Protein AF-I1BJT5-F1 (afdb_monomer_lite)

Foldseek 3Di:
DDPPPPPPPPDAFEAEDECLQCLPPVHVPSVLVVLVVVVVVVGQKYKYFQHQCVVPDPVSVVVSCVSNVFPDKDDDRGMIMTGRDPQKDWDWDDDPPPFQWTKTWIAGPVNPDDIDIDIHHHDDPPDPVVRVVVVVCVVDPD

Structure (mmCIF, N/CA/C/O backbone):
data_AF-I1BJT5-F1
#
_entry.id   AF-I1BJT5-F1
#
loop_
_atom_site.group_PDB
_atom_site.id
_atom_site.type_symbol
_atom_site.label_atom_id
_atom_site.label_alt_id
_atom_site.label_comp_id
_atom_site.label_asym_id
_atom_site.label_entity_id
_atom_site.label_seq_id
_atom_site.pdbx_PDB_ins_code
_atom_site.Cartn_x
_atom_site.Cartn_y
_atom_site.Cartn_z
_atom_site.occupancy
_atom_site.B_iso_or_equiv
_atom_site.auth_seq_id
_atom_site.auth_comp_id
_atom_site.auth_asym_id
_atom_site.auth_atom_id
_atom_site.pdbx_PDB_model_num
ATOM 1 N N . MET A 1 1 ? -29.293 12.136 31.926 1.00 36.53 1 MET A N 1
ATOM 2 C CA . MET A 1 1 ? -28.624 12.539 30.671 1.00 36.53 1 MET A CA 1
ATOM 3 C C . MET A 1 1 ? -28.052 11.278 30.040 1.00 36.53 1 MET A C 1
ATOM 5 O O . MET A 1 1 ? -27.037 10.780 30.503 1.00 36.53 1 MET A O 1
ATOM 9 N N . ILE A 1 2 ? -28.781 10.671 29.102 1.00 33.50 2 ILE A N 1
ATOM 10 C CA . ILE A 1 2 ? -28.374 9.415 28.457 1.00 33.50 2 ILE A CA 1
ATOM 11 C C . ILE A 1 2 ? -27.358 9.786 27.374 1.00 33.50 2 ILE A C 1
ATOM 13 O O . ILE A 1 2 ? -27.712 10.429 26.388 1.00 33.50 2 ILE A O 1
ATOM 17 N N . MET A 1 3 ? -26.084 9.451 27.588 1.00 31.75 3 MET A N 1
ATOM 18 C CA . MET A 1 3 ? -25.059 9.549 26.550 1.00 31.75 3 MET A CA 1
ATOM 19 C C . MET A 1 3 ? -25.408 8.551 25.444 1.00 31.75 3 MET A C 1
ATOM 21 O O . MET A 1 3 ? -25.216 7.347 25.592 1.00 31.75 3 MET A O 1
ATOM 25 N N . ASN A 1 4 ? -25.926 9.062 24.327 1.00 34.72 4 ASN A N 1
ATOM 26 C CA . ASN A 1 4 ? -26.000 8.322 23.075 1.00 34.72 4 ASN A CA 1
ATOM 27 C C . ASN A 1 4 ? -24.566 8.036 22.612 1.00 34.72 4 ASN A C 1
ATOM 29 O O . ASN A 1 4 ? -23.949 8.835 21.905 1.00 34.72 4 ASN A O 1
ATOM 33 N N . HIS A 1 5 ? -24.024 6.882 23.000 1.00 40.09 5 HIS A N 1
ATOM 34 C CA . HIS A 1 5 ? -22.906 6.281 22.290 1.00 40.09 5 HIS A CA 1
ATOM 35 C C . HIS A 1 5 ? -23.419 5.862 20.913 1.00 40.09 5 HIS A C 1
ATOM 37 O O . HIS A 1 5 ? -23.821 4.722 20.687 1.00 40.09 5 HIS A O 1
ATOM 43 N N . HIS A 1 6 ? -23.417 6.801 19.964 1.00 39.72 6 HIS A N 1
ATOM 44 C CA . HIS A 1 6 ? -23.407 6.431 18.562 1.00 39.72 6 HIS A CA 1
ATOM 45 C C . HIS A 1 6 ? -22.173 5.563 18.356 1.00 39.72 6 HIS A C 1
ATOM 47 O O . HIS A 1 6 ? -21.044 6.054 18.319 1.00 39.72 6 HIS A O 1
ATOM 53 N N . ASN A 1 7 ? -22.405 4.258 18.260 1.00 45.66 7 ASN A N 1
ATOM 54 C CA . ASN A 1 7 ? -21.439 3.281 17.813 1.00 45.66 7 ASN A CA 1
ATOM 55 C C . ASN A 1 7 ? -21.145 3.597 16.338 1.00 45.66 7 ASN A C 1
ATOM 57 O O . ASN A 1 7 ? -21.703 2.993 15.422 1.00 45.66 7 ASN A O 1
ATOM 61 N N . LYS A 1 8 ? -20.343 4.643 16.097 1.00 46.91 8 LYS A N 1
ATOM 62 C CA . LYS A 1 8 ? -19.764 4.927 14.791 1.00 46.91 8 LYS A CA 1
ATOM 63 C C . LYS A 1 8 ? -18.839 3.753 14.522 1.00 46.91 8 LYS A C 1
ATOM 65 O O . LYS A 1 8 ? -17.685 3.776 14.942 1.00 46.91 8 LYS A O 1
ATOM 70 N N . ARG A 1 9 ? -19.351 2.713 13.854 1.00 53.50 9 ARG A N 1
ATOM 71 C CA . ARG A 1 9 ? -18.505 1.728 13.178 1.00 53.50 9 ARG A CA 1
ATOM 72 C C . ARG A 1 9 ? -17.428 2.535 12.461 1.00 53.50 9 ARG A C 1
ATOM 74 O O . ARG A 1 9 ? -17.770 3.356 11.609 1.00 53.50 9 ARG A O 1
ATOM 81 N N . LYS A 1 10 ? -16.163 2.379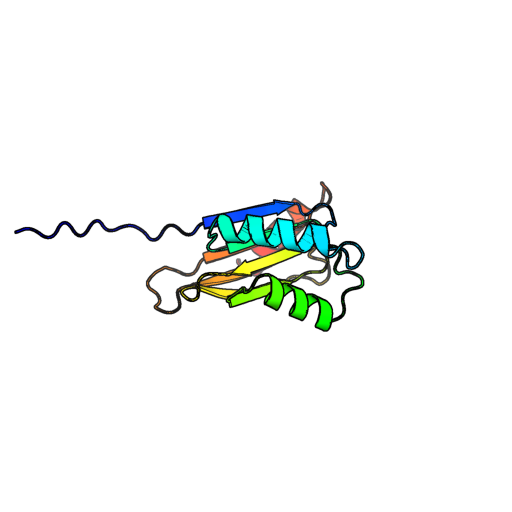 12.861 1.00 59.72 10 LYS A N 1
ATOM 82 C CA . LYS A 1 10 ? -15.036 2.986 12.153 1.00 59.72 10 LYS A CA 1
ATOM 83 C C . LYS A 1 10 ? -15.012 2.358 10.764 1.00 59.72 10 LYS A C 1
ATOM 85 O O . LYS A 1 10 ? -14.460 1.282 10.571 1.00 59.72 10 LYS A O 1
ATOM 90 N N . ALA A 1 11 ? -15.709 2.979 9.822 1.00 75.62 11 ALA A N 1
ATOM 91 C CA . ALA A 1 11 ? -15.647 2.594 8.429 1.00 75.62 11 ALA A CA 1
ATOM 92 C C . ALA A 1 11 ? -14.258 2.989 7.927 1.00 75.62 11 ALA A C 1
ATOM 94 O O . ALA A 1 11 ? -13.890 4.162 7.995 1.00 75.62 11 ALA A O 1
ATOM 95 N N . PHE A 1 12 ? -13.475 2.014 7.472 1.00 84.12 12 PHE A N 1
ATOM 96 C CA . PHE A 1 12 ? -12.248 2.314 6.749 1.00 84.12 12 PHE A CA 1
ATOM 97 C C . PHE A 1 12 ? -12.597 2.766 5.330 1.00 84.12 12 PHE A C 1
ATOM 99 O O . PHE A 1 12 ? -13.597 2.338 4.750 1.00 84.12 12 PHE A O 1
ATOM 106 N N . SER A 1 13 ? -11.759 3.619 4.756 1.00 89.75 13 SER A N 1
ATOM 107 C CA . SER A 1 13 ? -11.882 4.052 3.367 1.00 89.75 13 SER A CA 1
ATOM 108 C C . SER A 1 13 ? -10.747 3.462 2.536 1.00 89.75 13 SER A C 1
ATOM 110 O O . SER A 1 13 ? -9.572 3.574 2.884 1.00 89.75 13 SER A O 1
ATOM 112 N N . LEU A 1 14 ? -11.105 2.814 1.428 1.00 89.94 14 LEU A N 1
ATOM 113 C CA . LEU A 1 14 ? -10.159 2.293 0.449 1.00 89.94 14 LEU A CA 1
ATOM 114 C C . LEU A 1 14 ? -10.247 3.139 -0.819 1.00 89.94 14 LEU A C 1
ATOM 116 O O . LEU A 1 14 ? -11.266 3.131 -1.507 1.00 89.94 14 LEU A O 1
ATOM 120 N N . LEU A 1 15 ? -9.173 3.857 -1.134 1.00 89.06 15 LEU A N 1
ATOM 121 C CA . LEU A 1 15 ? -9.052 4.597 -2.383 1.00 89.06 15 LEU A CA 1
ATOM 122 C C . LEU A 1 15 ? -8.288 3.750 -3.403 1.00 89.06 15 LEU A C 1
ATOM 124 O O . LEU A 1 15 ? -7.094 3.507 -3.253 1.00 89.06 15 LEU A O 1
ATOM 128 N N . SER A 1 16 ? -8.988 3.313 -4.443 1.00 87.06 16 SER A N 1
ATOM 129 C CA . SER A 1 16 ? -8.429 2.536 -5.549 1.00 87.06 16 SER A CA 1
ATOM 130 C C . SER A 1 16 ? -8.170 3.445 -6.746 1.00 87.06 16 SER A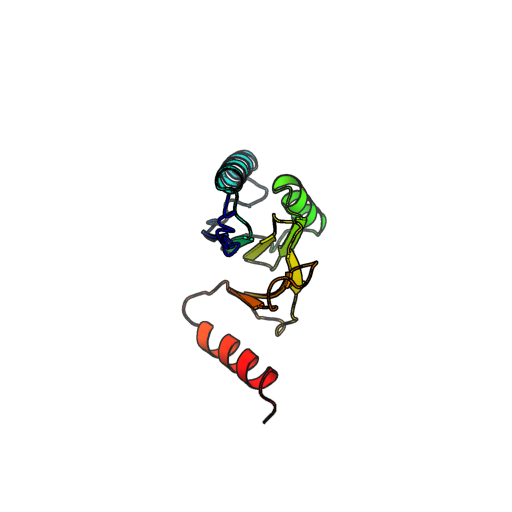 C 1
ATOM 132 O O . SER A 1 16 ? -9.087 4.128 -7.206 1.00 87.06 16 SER A O 1
ATOM 134 N N . LEU A 1 17 ? -6.942 3.446 -7.264 1.00 84.88 17 LEU A N 1
ATOM 135 C CA . LEU A 1 17 ? -6.536 4.311 -8.367 1.00 84.88 17 LEU A CA 1
ATOM 136 C C . LEU A 1 17 ? -5.653 3.559 -9.355 1.00 84.88 17 LEU A C 1
ATOM 138 O O . LEU A 1 17 ? -4.672 2.916 -8.981 1.00 84.88 17 LEU A O 1
ATOM 142 N N . ASN A 1 18 ? -5.958 3.731 -10.634 1.00 79.56 18 ASN A N 1
ATOM 143 C CA . ASN A 1 18 ? -5.018 3.431 -11.697 1.00 79.56 18 ASN A CA 1
ATOM 144 C C . ASN A 1 18 ? -4.120 4.657 -11.916 1.00 79.56 18 ASN A C 1
ATOM 146 O O . ASN A 1 18 ? -4.602 5.769 -12.138 1.00 79.56 18 ASN A O 1
ATOM 150 N N . SER A 1 19 ? -2.812 4.455 -11.805 1.00 69.75 19 SER A N 1
ATOM 151 C CA . SER A 1 19 ? -1.826 5.530 -11.843 1.00 69.75 19 SER A CA 1
ATOM 152 C C . SER A 1 19 ? -1.335 5.843 -13.253 1.00 69.75 19 SER A C 1
ATOM 154 O O . SER A 1 19 ? -0.608 6.821 -13.403 1.00 69.75 19 SER A O 1
ATOM 156 N N . ASN A 1 20 ? -1.701 5.053 -14.271 1.00 69.56 20 ASN A N 1
ATOM 157 C CA . ASN A 1 20 ? -1.310 5.218 -15.675 1.00 69.56 20 ASN A CA 1
ATOM 158 C C . ASN A 1 20 ? 0.191 5.520 -15.858 1.00 69.56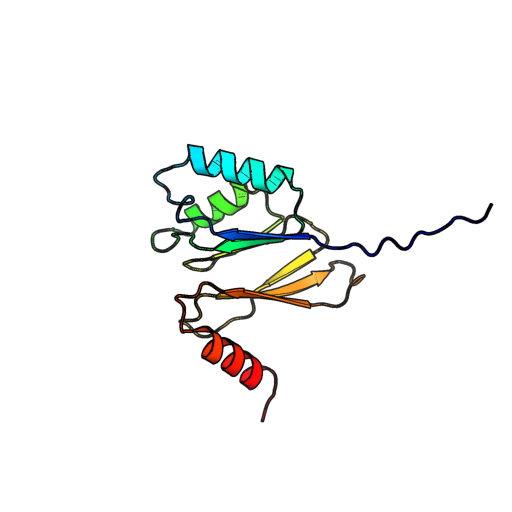 20 ASN A C 1
ATOM 160 O O . ASN A 1 20 ? 0.577 6.496 -16.505 1.00 69.56 20 ASN A O 1
ATOM 164 N N . SER A 1 21 ? 1.060 4.762 -15.178 1.00 63.50 21 SER A N 1
ATOM 165 C CA . SER A 1 21 ? 2.517 4.967 -15.156 1.00 63.50 21 SER A CA 1
ATOM 166 C C . SER A 1 21 ? 2.994 6.353 -14.679 1.00 63.50 21 SER A C 1
ATOM 168 O O . SER A 1 21 ? 4.160 6.705 -14.857 1.00 63.50 21 SER A O 1
ATOM 170 N N . ARG A 1 22 ? 2.143 7.168 -14.043 1.00 60.38 22 ARG A N 1
ATOM 171 C CA . ARG A 1 22 ? 2.485 8.540 -13.607 1.00 60.38 22 ARG A CA 1
ATOM 172 C C . ARG A 1 22 ? 3.448 8.603 -12.420 1.00 60.38 22 ARG A C 1
ATOM 174 O O . ARG A 1 22 ? 3.896 9.687 -12.066 1.00 60.38 22 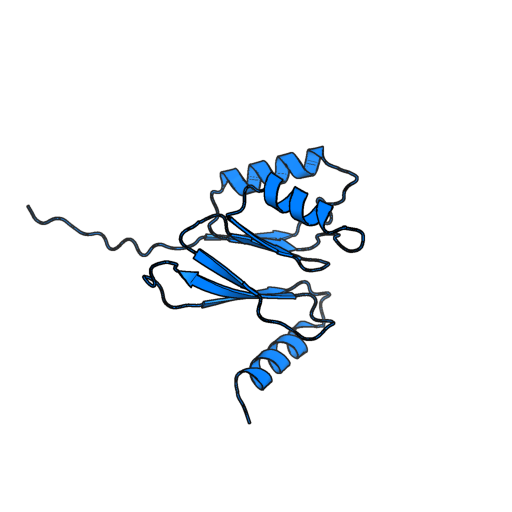ARG A O 1
ATOM 181 N N . PHE A 1 23 ? 3.778 7.458 -11.829 1.00 60.75 23 PHE A N 1
ATOM 182 C CA . PHE A 1 23 ? 4.834 7.319 -10.824 1.00 60.75 23 PHE A CA 1
ATOM 183 C C . PHE A 1 23 ? 6.219 7.039 -11.432 1.00 60.75 23 PHE A C 1
ATOM 185 O O . PHE A 1 23 ? 7.165 6.786 -10.692 1.00 60.75 23 PHE A O 1
ATOM 192 N N . LYS A 1 24 ? 6.365 7.117 -12.763 1.00 57.75 24 LYS A N 1
ATOM 193 C CA . LYS A 1 24 ? 7.674 7.060 -13.425 1.00 57.75 24 LYS A CA 1
ATOM 194 C C . LYS A 1 24 ? 8.604 8.153 -12.892 1.00 57.75 24 LYS A C 1
ATOM 196 O O . LYS A 1 24 ? 8.221 9.318 -12.779 1.00 57.75 24 LYS A O 1
ATOM 201 N N . VAL A 1 25 ? 9.861 7.770 -12.652 1.00 53.72 25 VAL A N 1
ATOM 202 C CA . VAL A 1 25 ? 10.954 8.638 -12.165 1.00 53.72 25 VAL A CA 1
ATOM 203 C C . VAL A 1 25 ? 11.122 9.908 -13.018 1.00 53.72 25 VAL A C 1
ATOM 205 O O . VAL A 1 25 ? 11.554 10.941 -12.518 1.00 53.72 25 VAL A O 1
ATOM 208 N N . SER A 1 26 ? 10.720 9.862 -14.291 1.00 53.19 26 SER A N 1
ATOM 209 C CA . SER A 1 26 ? 10.826 10.963 -15.249 1.00 53.19 26 SER A CA 1
ATOM 210 C C . SER A 1 26 ? 9.823 12.117 -15.063 1.00 53.19 26 SER A C 1
ATOM 212 O O . SER A 1 26 ? 9.964 13.121 -15.757 1.00 53.19 26 SER A O 1
ATOM 214 N N . ASN A 1 27 ? 8.827 12.038 -14.161 1.00 61.47 27 ASN A N 1
ATOM 215 C CA . ASN A 1 27 ? 7.843 13.124 -13.966 1.00 61.47 27 ASN A CA 1
ATOM 216 C C . ASN A 1 27 ? 7.503 13.417 -12.481 1.00 61.47 27 ASN A C 1
ATOM 218 O O . ASN A 1 27 ? 6.390 13.141 -12.014 1.00 61.47 27 ASN A O 1
ATOM 222 N N . PRO A 1 28 ? 8.430 14.038 -11.726 1.00 63.75 28 PRO A N 1
ATOM 223 C CA . PRO A 1 28 ? 8.275 14.272 -10.286 1.00 63.75 28 PRO A CA 1
ATOM 224 C C . PRO A 1 28 ? 7.182 15.297 -9.929 1.00 63.75 28 PRO A C 1
ATOM 226 O O . PRO A 1 28 ? 6.619 15.253 -8.832 1.00 63.75 28 PRO A O 1
ATOM 229 N N . THR A 1 29 ? 6.847 16.228 -10.828 1.00 65.06 29 THR A N 1
ATOM 230 C CA . THR A 1 29 ? 5.832 17.267 -10.570 1.00 65.06 29 THR A CA 1
ATOM 231 C C . THR A 1 29 ? 4.421 16.675 -10.574 1.00 65.06 29 THR A C 1
ATOM 233 O O . THR A 1 29 ? 3.645 16.913 -9.647 1.00 65.06 29 THR A O 1
ATOM 236 N N . SER A 1 30 ? 4.104 15.829 -11.561 1.00 66.81 30 SER A N 1
ATOM 237 C CA . SER A 1 30 ? 2.796 15.158 -11.650 1.00 66.81 30 SER A CA 1
ATOM 238 C C . SER A 1 30 ? 2.568 14.193 -10.484 1.00 66.81 30 SER A C 1
ATOM 240 O O . SER A 1 30 ? 1.463 14.113 -9.942 1.00 66.81 30 SER A O 1
ATOM 242 N N . GLN A 1 31 ? 3.634 13.524 -10.041 1.00 75.50 31 GLN A N 1
ATOM 243 C CA . GLN A 1 31 ? 3.638 12.657 -8.867 1.00 75.50 31 GLN A CA 1
ATOM 244 C C . GLN A 1 31 ? 3.255 13.416 -7.586 1.00 75.50 31 GLN A C 1
ATOM 246 O O . GLN A 1 31 ? 2.356 12.985 -6.863 1.00 75.50 31 GLN A O 1
ATOM 251 N N . LYS A 1 32 ? 3.864 14.581 -7.319 1.00 78.94 32 LYS A N 1
ATOM 252 C CA . LYS A 1 32 ? 3.548 15.394 -6.128 1.00 78.94 32 LYS A CA 1
ATOM 253 C C . LYS A 1 32 ? 2.087 15.849 -6.094 1.00 78.94 32 LYS A C 1
ATOM 255 O O . LYS A 1 32 ? 1.462 15.799 -5.033 1.00 78.94 32 LYS A O 1
ATOM 260 N N . HIS A 1 33 ? 1.527 16.267 -7.231 1.00 80.81 33 HIS A N 1
ATOM 261 C CA . HIS A 1 33 ? 0.118 16.671 -7.306 1.00 80.81 33 HIS A CA 1
ATOM 262 C C . HIS A 1 33 ? -0.832 15.504 -7.029 1.00 80.81 33 HIS A C 1
ATOM 264 O O . HIS A 1 33 ? -1.775 15.663 -6.251 1.00 80.81 33 HIS A O 1
ATOM 270 N N . LEU A 1 34 ? -0.560 14.326 -7.600 1.00 81.50 34 LEU A N 1
ATOM 271 C CA . LEU A 1 34 ? -1.363 13.127 -7.364 1.00 81.50 34 LEU A CA 1
ATOM 272 C C . LEU A 1 34 ? -1.297 12.683 -5.897 1.00 81.50 34 LEU A C 1
ATOM 274 O O . LEU A 1 34 ? -2.333 12.423 -5.292 1.00 81.50 34 LEU A O 1
ATOM 278 N N . ILE A 1 35 ? -0.106 12.672 -5.293 1.00 85.06 35 ILE A N 1
ATOM 279 C CA . ILE A 1 35 ? 0.071 12.344 -3.871 1.00 85.06 35 ILE A CA 1
ATOM 280 C C . ILE A 1 35 ? -0.698 13.331 -2.987 1.00 85.06 35 ILE A C 1
ATOM 282 O O . ILE A 1 35 ? -1.407 12.921 -2.068 1.00 85.06 35 ILE A O 1
ATOM 286 N N . ARG A 1 36 ? -0.612 14.636 -3.275 1.00 86.69 36 ARG A N 1
ATOM 287 C CA . ARG A 1 36 ? -1.357 15.660 -2.530 1.00 86.69 36 ARG A CA 1
ATOM 288 C C . ARG A 1 36 ? -2.870 15.472 -2.660 1.00 86.69 36 ARG A C 1
ATOM 290 O O . ARG A 1 36 ? -3.575 15.620 -1.665 1.00 86.69 36 ARG A O 1
ATOM 297 N N . TYR A 1 37 ? -3.359 15.128 -3.851 1.00 87.00 37 TYR A N 1
ATOM 298 C CA . TYR A 1 37 ? -4.770 14.813 -4.078 1.00 87.00 37 TYR A CA 1
ATOM 299 C C . TYR A 1 37 ? -5.215 13.572 -3.296 1.00 87.00 37 TYR A C 1
ATOM 301 O O . TYR A 1 37 ? -6.236 13.607 -2.621 1.00 87.00 37 TYR A O 1
ATOM 309 N N . ILE A 1 38 ? -4.434 12.492 -3.330 1.00 87.19 38 ILE A N 1
ATOM 310 C CA . ILE A 1 38 ? -4.718 11.269 -2.568 1.00 87.19 38 ILE A CA 1
ATOM 311 C C . ILE A 1 38 ? -4.824 11.589 -1.076 1.00 87.19 38 ILE A C 1
ATOM 313 O O . ILE A 1 38 ? -5.794 11.215 -0.422 1.00 87.19 38 ILE A O 1
ATOM 317 N N . ARG A 1 39 ? -3.861 12.350 -0.548 1.00 87.00 39 ARG A N 1
ATOM 318 C CA . ARG A 1 39 ? -3.832 12.740 0.865 1.00 87.00 39 ARG A CA 1
ATOM 319 C C . ARG A 1 39 ? -4.999 13.639 1.263 1.00 87.00 39 ARG A C 1
ATOM 321 O O . ARG A 1 39 ? -5.485 13.512 2.382 1.00 87.00 39 ARG A O 1
ATOM 328 N N . SER A 1 40 ? -5.476 14.515 0.375 1.00 87.94 40 SER A N 1
ATOM 329 C CA . SER A 1 40 ? -6.621 15.384 0.680 1.00 87.94 40 SER A CA 1
ATOM 330 C C . SER A 1 40 ? -7.946 14.627 0.805 1.00 87.94 40 SER A C 1
ATOM 332 O O . SER A 1 40 ? -8.900 15.167 1.356 1.00 87.94 40 SER A O 1
ATOM 334 N N . LYS A 1 41 ? -8.013 13.375 0.333 1.00 87.19 41 LYS A N 1
ATOM 335 C CA . LYS A 1 41 ? -9.164 12.483 0.539 1.00 87.19 41 LYS A CA 1
ATOM 336 C C . LYS A 1 41 ? -9.138 11.747 1.879 1.00 87.19 41 LYS A C 1
ATOM 338 O O . LYS A 1 41 ? -10.113 11.071 2.188 1.00 87.19 41 LYS A O 1
ATOM 343 N N . SER A 1 42 ? -8.050 11.862 2.644 1.00 89.44 42 SER A N 1
ATOM 344 C CA . SER A 1 42 ? -7.850 11.179 3.930 1.00 89.44 42 SER A CA 1
ATOM 345 C C . SER A 1 42 ? -8.228 9.682 3.912 1.00 89.44 42 SER A C 1
ATOM 347 O O . SER A 1 42 ? -9.017 9.243 4.750 1.00 89.44 42 SER A O 1
ATOM 349 N N . PRO A 1 43 ? -7.715 8.888 2.948 1.00 90.38 43 PRO A N 1
ATOM 350 C CA . PRO A 1 43 ? -8.027 7.467 2.870 1.00 90.38 43 PRO A CA 1
ATOM 351 C C . PRO A 1 43 ? -7.358 6.676 4.005 1.00 90.38 43 PRO A C 1
ATOM 353 O O . PRO A 1 43 ? -6.228 6.983 4.376 1.00 90.38 43 PRO A O 1
ATOM 356 N N . THR A 1 44 ? -8.005 5.620 4.506 1.00 90.81 44 THR A N 1
ATOM 357 C CA . THR A 1 44 ? -7.361 4.639 5.402 1.00 90.81 44 THR A CA 1
ATOM 358 C C . THR A 1 44 ? -6.326 3.826 4.627 1.00 90.81 44 THR A C 1
ATOM 360 O O . THR A 1 44 ? -5.168 3.712 5.036 1.00 90.81 44 THR A O 1
ATOM 363 N N . PHE A 1 45 ? -6.739 3.310 3.469 1.00 92.69 45 PHE A N 1
ATOM 364 C CA . PHE A 1 45 ? -5.918 2.514 2.570 1.00 92.69 45 PHE A CA 1
ATOM 365 C C . PHE A 1 45 ? -5.933 3.109 1.167 1.00 92.69 45 PHE A C 1
ATOM 367 O O . PHE A 1 45 ? -6.962 3.594 0.692 1.00 92.69 45 PHE A O 1
ATOM 374 N N . VAL A 1 46 ? -4.806 3.020 0.469 1.00 91.88 46 VAL A N 1
ATOM 375 C CA . VAL A 1 46 ? -4.711 3.377 -0.948 1.00 91.88 46 VAL A CA 1
ATOM 376 C C . VAL A 1 46 ? -4.165 2.193 -1.715 1.00 91.88 46 VAL A C 1
ATOM 378 O O . VAL A 1 46 ? -3.112 1.664 -1.372 1.00 91.88 46 VAL A O 1
ATOM 381 N N . ALA A 1 47 ? -4.867 1.807 -2.768 1.00 90.81 47 ALA A N 1
ATOM 382 C CA . ALA A 1 47 ? -4.453 0.757 -3.672 1.00 90.81 47 ALA A CA 1
ATOM 383 C C . ALA A 1 47 ? -4.172 1.364 -5.050 1.00 90.81 47 ALA A C 1
ATOM 385 O O . ALA A 1 47 ? -5.037 1.980 -5.672 1.00 90.81 47 ALA A O 1
ATOM 386 N N . LEU A 1 48 ? -2.928 1.239 -5.496 1.00 87.81 48 LEU A N 1
ATOM 387 C CA . LEU A 1 48 ? -2.401 1.846 -6.710 1.00 87.81 48 LEU A CA 1
ATOM 388 C C . LEU A 1 48 ? -2.117 0.757 -7.746 1.00 87.81 48 LEU A C 1
ATOM 390 O O . LEU A 1 48 ? -1.478 -0.247 -7.429 1.00 87.81 48 LEU A O 1
ATOM 394 N N . GLN A 1 49 ? -2.586 0.946 -8.974 1.00 83.56 49 GLN A N 1
ATOM 395 C CA . GLN A 1 49 ? -2.276 0.126 -10.154 1.00 83.56 49 GLN A CA 1
ATOM 396 C C . GLN A 1 49 ? -1.431 0.913 -11.158 1.00 83.56 49 GLN A C 1
ATOM 398 O O . GLN A 1 49 ? -1.338 2.139 -11.061 1.00 83.56 49 GLN A O 1
ATOM 403 N N . GLU A 1 50 ? -0.846 0.197 -12.122 1.00 74.88 50 GLU A N 1
ATOM 404 C CA . GLU A 1 50 ? -0.010 0.725 -13.207 1.00 74.88 50 GLU A CA 1
ATOM 405 C C . GLU A 1 50 ? 1.102 1.638 -12.696 1.00 74.88 50 GLU A C 1
ATOM 407 O O . GLU A 1 50 ? 1.325 2.751 -13.178 1.00 74.88 50 GLU A O 1
ATOM 412 N N . ILE A 1 51 ? 1.783 1.168 -11.660 1.00 74.38 51 ILE A N 1
ATOM 413 C CA . ILE A 1 51 ? 3.032 1.762 -11.197 1.00 74.38 51 ILE A CA 1
ATOM 414 C C . ILE A 1 51 ? 4.141 1.074 -11.978 1.00 74.38 51 ILE A C 1
ATOM 416 O O . ILE A 1 51 ? 4.115 -0.139 -12.123 1.00 74.38 51 ILE A O 1
ATOM 420 N N . ASP A 1 52 ? 5.103 1.818 -12.502 1.00 71.88 52 ASP A N 1
ATOM 421 C CA . ASP A 1 52 ? 6.242 1.214 -13.187 1.00 71.88 52 ASP A CA 1
ATOM 422 C C . ASP A 1 52 ? 7.426 1.116 -12.219 1.00 71.88 52 ASP A C 1
ATOM 424 O O . ASP A 1 52 ? 8.277 2.004 -12.171 1.00 71.88 52 ASP A O 1
ATOM 428 N N . ASN A 1 53 ? 7.443 0.056 -11.401 1.00 69.69 53 ASN A N 1
ATOM 429 C CA . ASN A 1 53 ? 8.549 -0.223 -10.481 1.00 69.69 53 ASN A CA 1
ATOM 430 C C . ASN A 1 53 ? 9.583 -1.191 -11.079 1.00 69.69 53 ASN A C 1
ATOM 432 O O . ASN A 1 53 ? 10.495 -1.593 -10.360 1.00 69.69 53 ASN A O 1
ATOM 436 N N . SER A 1 54 ? 9.489 -1.590 -12.357 1.00 65.56 54 SER A N 1
ATOM 437 C CA . SER A 1 54 ? 10.400 -2.607 -12.917 1.00 65.56 54 SER A CA 1
ATOM 438 C C . SER A 1 54 ? 11.857 -2.149 -13.012 1.00 65.56 54 SER A C 1
ATOM 440 O O . SER A 1 54 ? 12.748 -2.985 -13.100 1.00 65.56 54 SER A O 1
ATOM 442 N N . GLY A 1 55 ? 12.103 -0.836 -12.962 1.00 59.78 55 GLY A N 1
ATOM 443 C CA . GLY A 1 55 ? 13.441 -0.243 -12.829 1.00 59.78 55 GLY A CA 1
ATOM 444 C C . GLY A 1 55 ? 13.719 0.387 -11.458 1.00 59.78 55 GLY A C 1
ATOM 445 O O . GLY A 1 55 ? 14.739 1.053 -11.287 1.00 59.78 55 GLY A O 1
ATOM 446 N N . GLY A 1 56 ? 12.806 0.248 -10.492 1.00 59.78 56 GLY A N 1
ATOM 447 C CA . GLY A 1 56 ? 12.915 0.885 -9.183 1.00 59.78 56 GLY A CA 1
ATOM 448 C C . GLY A 1 56 ? 13.850 0.113 -8.256 1.00 59.78 56 GLY A C 1
ATOM 449 O O . GLY A 1 56 ? 13.571 -1.023 -7.886 1.00 59.78 56 GLY A O 1
ATOM 450 N N . THR A 1 57 ? 14.941 0.739 -7.821 1.00 62.28 57 THR A N 1
ATOM 451 C CA . THR A 1 57 ? 15.751 0.221 -6.708 1.00 62.28 57 THR A CA 1
ATOM 452 C C . THR A 1 57 ? 14.974 0.352 -5.390 1.00 62.28 57 THR A C 1
ATOM 454 O O . THR A 1 57 ? 14.016 1.125 -5.301 1.00 62.28 57 THR A O 1
ATOM 457 N N . GLY A 1 58 ? 15.392 -0.342 -4.322 1.00 70.00 58 GLY A N 1
ATOM 458 C CA . GLY A 1 58 ? 14.770 -0.193 -2.991 1.00 70.00 58 GLY A CA 1
ATOM 459 C C . GLY A 1 58 ? 14.663 1.269 -2.518 1.00 70.00 58 GLY A C 1
ATOM 460 O O . GLY A 1 58 ? 13.700 1.638 -1.849 1.00 70.00 58 GLY A O 1
ATOM 461 N N . ILE A 1 59 ? 15.582 2.129 -2.972 1.00 75.56 59 ILE A N 1
ATOM 462 C CA . ILE A 1 59 ? 15.596 3.575 -2.712 1.00 75.56 59 ILE A CA 1
ATOM 463 C C . ILE A 1 59 ? 14.376 4.281 -3.328 1.00 75.56 59 ILE A C 1
ATOM 465 O O . ILE A 1 59 ? 13.808 5.185 -2.711 1.00 75.56 59 ILE A O 1
ATOM 469 N N . HIS A 1 60 ? 13.921 3.867 -4.515 1.00 76.06 60 HIS A N 1
ATOM 470 C CA . HIS A 1 60 ? 12.734 4.444 -5.153 1.00 76.06 60 HIS A CA 1
ATOM 471 C C . HIS A 1 60 ? 11.467 4.147 -4.342 1.00 76.06 60 HIS A C 1
ATOM 473 O O . HIS A 1 60 ? 10.684 5.051 -4.050 1.00 76.06 60 HIS A O 1
ATOM 479 N N . LEU A 1 61 ? 11.302 2.898 -3.903 1.00 79.56 61 LEU A N 1
ATOM 480 C CA . LEU A 1 61 ? 10.159 2.482 -3.087 1.00 79.56 61 LEU A CA 1
ATOM 481 C C . LEU A 1 61 ? 10.155 3.168 -1.713 1.00 79.56 61 LEU A C 1
ATOM 483 O O . LEU A 1 61 ? 9.102 3.590 -1.231 1.00 79.56 61 LEU A O 1
ATOM 487 N N . GLN A 1 62 ? 11.334 3.340 -1.108 1.00 80.56 62 GLN A N 1
ATOM 488 C CA . GLN A 1 62 ? 11.488 4.100 0.133 1.00 80.56 62 GLN A CA 1
ATOM 489 C C . GLN A 1 62 ? 11.134 5.581 -0.062 1.00 80.56 62 GLN A C 1
ATOM 491 O O . GLN A 1 62 ? 10.441 6.168 0.770 1.00 80.56 62 GLN A O 1
ATOM 496 N N . THR A 1 63 ? 11.537 6.172 -1.189 1.00 82.81 63 THR A N 1
ATOM 497 C CA . THR A 1 63 ? 11.170 7.548 -1.554 1.00 82.81 63 THR A CA 1
ATOM 498 C C . THR A 1 63 ? 9.657 7.695 -1.695 1.00 82.81 63 THR A C 1
ATOM 500 O O . THR A 1 63 ? 9.077 8.625 -1.137 1.00 82.81 63 THR A O 1
ATOM 503 N N . LEU A 1 64 ? 8.994 6.761 -2.387 1.00 81.50 64 LEU A N 1
ATOM 504 C CA . LEU A 1 64 ? 7.535 6.746 -2.510 1.00 81.50 64 LEU A CA 1
ATOM 505 C C . LEU A 1 64 ? 6.868 6.684 -1.135 1.00 81.50 64 LEU A C 1
ATOM 507 O O . LEU A 1 64 ? 6.015 7.516 -0.834 1.00 81.50 64 LEU A O 1
ATOM 511 N N . HIS A 1 65 ? 7.290 5.750 -0.279 1.00 85.00 65 HIS A N 1
ATOM 512 C CA . HIS A 1 65 ? 6.783 5.630 1.088 1.00 85.00 65 HIS A CA 1
ATOM 513 C C . HIS A 1 65 ? 6.867 6.967 1.853 1.00 85.00 65 HIS A C 1
ATOM 515 O O . HIS A 1 65 ? 5.872 7.418 2.426 1.00 85.00 65 HIS A O 1
ATOM 521 N N . GLN A 1 66 ? 8.016 7.648 1.788 1.00 85.94 66 GLN A N 1
ATOM 522 C CA . GLN A 1 66 ? 8.216 8.954 2.425 1.00 85.94 66 GLN A CA 1
ATOM 523 C C . GLN A 1 66 ? 7.334 10.055 1.823 1.00 85.94 66 GLN A C 1
ATOM 525 O O . GLN A 1 66 ? 6.717 10.819 2.565 1.00 85.94 66 GLN A O 1
ATOM 530 N N . GLN A 1 67 ? 7.232 10.136 0.493 1.00 86.25 67 GLN A N 1
ATOM 531 C CA . GLN A 1 67 ? 6.416 11.151 -0.184 1.00 86.25 67 GLN A CA 1
ATOM 532 C C . GLN A 1 67 ? 4.927 11.005 0.139 1.00 86.25 67 GLN A C 1
ATOM 534 O O . GLN A 1 67 ? 4.231 12.005 0.338 1.00 86.25 67 GLN A O 1
ATOM 539 N N . PHE A 1 68 ? 4.439 9.766 0.212 1.00 86.12 68 PHE A N 1
ATOM 540 C CA . PHE A 1 68 ? 3.078 9.486 0.650 1.00 86.12 68 PHE A CA 1
ATOM 541 C C . PHE A 1 68 ? 2.874 9.782 2.137 1.00 86.12 68 PHE A C 1
ATOM 543 O O . PHE A 1 68 ? 1.750 10.081 2.529 1.00 86.12 68 PHE A O 1
ATOM 5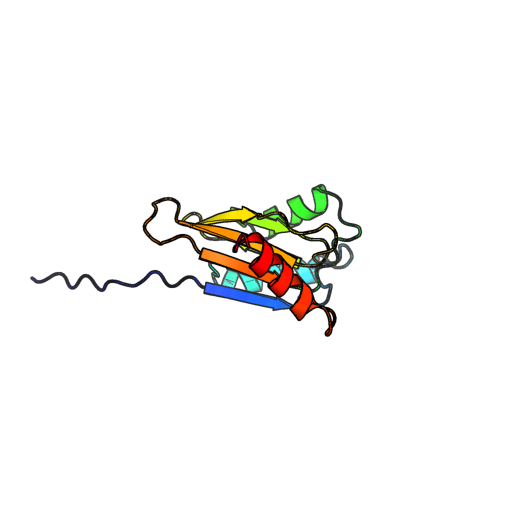50 N N . CYS A 1 69 ? 3.933 9.757 2.950 1.00 88.75 69 CYS A N 1
ATOM 551 C CA . CYS A 1 69 ? 3.837 9.786 4.410 1.00 88.75 69 CYS A CA 1
ATOM 552 C C . CYS A 1 69 ? 2.920 8.658 4.927 1.00 88.75 69 CYS A C 1
ATOM 554 O O . CYS A 1 69 ? 2.122 8.863 5.841 1.00 88.75 69 CYS A O 1
ATOM 556 N N . SER A 1 70 ? 2.981 7.489 4.283 1.00 89.25 70 SER A N 1
ATOM 557 C CA . SER A 1 70 ? 2.212 6.307 4.681 1.00 89.25 70 SER A CA 1
ATOM 558 C C . SER A 1 70 ? 2.797 5.691 5.949 1.00 89.25 70 SER A C 1
ATOM 560 O O . SER A 1 70 ? 4.013 5.673 6.101 1.00 89.25 70 SER A O 1
ATOM 562 N N . GLN A 1 71 ? 1.957 5.109 6.802 1.00 92.81 71 GLN A N 1
ATOM 563 C CA . GLN A 1 71 ? 2.402 4.325 7.958 1.00 92.81 71 GLN A CA 1
ATOM 564 C C . GLN A 1 71 ? 3.083 3.033 7.513 1.00 92.81 71 GLN A C 1
ATOM 566 O O . GLN A 1 71 ? 4.159 2.678 7.983 1.00 92.81 71 GLN A O 1
ATOM 571 N N . GLN A 1 72 ? 2.473 2.346 6.548 1.00 93.75 72 GLN A N 1
ATOM 572 C CA . GLN A 1 72 ? 3.029 1.146 5.937 1.00 93.75 72 GLN A CA 1
ATOM 573 C C . GLN A 1 72 ? 2.741 1.145 4.445 1.00 93.75 72 GLN A C 1
ATOM 575 O O . GLN A 1 72 ? 1.711 1.651 3.993 1.00 93.75 72 GLN A O 1
ATOM 580 N N . SER A 1 73 ? 3.644 0.556 3.669 1.00 92.38 73 SER A N 1
ATOM 581 C CA . SER A 1 73 ? 3.427 0.345 2.246 1.00 92.38 73 SER A CA 1
ATOM 582 C C . SER A 1 73 ? 3.986 -0.996 1.790 1.00 92.38 73 SER A C 1
ATOM 584 O O . SER A 1 73 ? 5.049 -1.441 2.216 1.00 92.38 73 SER A O 1
ATOM 586 N N . LEU A 1 74 ? 3.228 -1.653 0.922 1.00 90.75 74 LEU A N 1
ATOM 587 C CA . LEU A 1 74 ? 3.578 -2.892 0.254 1.00 90.75 74 LEU A CA 1
ATOM 588 C C . LEU A 1 74 ? 3.642 -2.605 -1.242 1.00 90.75 74 LEU A C 1
ATOM 590 O O . LEU A 1 74 ? 2.689 -2.087 -1.814 1.00 90.75 74 LEU A O 1
ATOM 594 N N . TRP A 1 75 ? 4.745 -2.977 -1.882 1.00 86.88 75 TRP A N 1
ATOM 595 C CA . TRP A 1 75 ? 4.971 -2.720 -3.305 1.00 86.88 75 TRP A CA 1
ATOM 596 C C . TRP A 1 75 ? 5.237 -4.009 -4.069 1.00 86.88 75 TRP A C 1
ATOM 598 O O . TRP A 1 75 ? 6.062 -4.823 -3.648 1.00 86.88 75 TRP A O 1
ATOM 608 N N . ALA A 1 76 ? 4.529 -4.197 -5.172 1.00 82.38 76 ALA A N 1
ATOM 609 C CA . ALA A 1 76 ? 4.866 -5.159 -6.208 1.00 82.38 76 ALA A CA 1
ATOM 610 C C . ALA A 1 76 ? 5.378 -4.398 -7.441 1.00 82.38 76 ALA A C 1
ATOM 612 O O . ALA A 1 76 ? 5.375 -3.163 -7.478 1.00 82.38 76 ALA A O 1
ATOM 613 N N . GLN A 1 77 ? 5.796 -5.137 -8.468 1.00 79.00 77 GLN A N 1
ATOM 614 C CA . GLN A 1 77 ? 6.336 -4.555 -9.698 1.00 79.00 77 GLN A CA 1
ATOM 615 C C . GLN A 1 77 ? 5.379 -3.546 -10.353 1.00 79.00 77 GLN A C 1
ATOM 617 O O . GLN A 1 77 ? 5.836 -2.536 -10.879 1.00 79.00 77 GLN A O 1
ATOM 622 N N . TYR A 1 78 ? 4.066 -3.801 -10.283 1.00 80.38 78 TYR A N 1
ATOM 623 C CA . TYR A 1 78 ? 3.062 -3.006 -10.997 1.00 80.38 78 TYR A CA 1
ATOM 624 C C . TYR A 1 78 ? 1.957 -2.394 -10.134 1.00 80.38 78 TYR A C 1
ATOM 626 O O . TYR A 1 78 ? 1.063 -1.706 -10.634 1.00 80.38 78 TYR A O 1
ATOM 634 N N . CYS A 1 79 ? 1.982 -2.651 -8.831 1.00 84.75 79 CYS A N 1
ATOM 635 C CA . CYS A 1 79 ? 0.976 -2.141 -7.916 1.00 84.75 79 CYS A CA 1
ATOM 636 C C . CYS A 1 79 ? 1.561 -1.843 -6.538 1.00 84.75 79 CYS A C 1
ATOM 638 O O . CYS A 1 79 ? 2.634 -2.321 -6.168 1.00 84.75 79 CYS A O 1
ATOM 640 N N . GLY A 1 80 ? 0.840 -1.025 -5.782 1.00 88.88 80 GLY A N 1
ATOM 641 C CA . GLY A 1 80 ? 1.188 -0.632 -4.426 1.00 88.88 80 GLY A CA 1
ATOM 642 C C . GLY A 1 80 ? -0.045 -0.640 -3.541 1.00 88.88 80 GLY A C 1
ATOM 643 O O . GLY A 1 80 ? -1.135 -0.293 -3.990 1.00 88.88 80 GLY A O 1
ATOM 644 N N . LEU A 1 81 ? 0.127 -1.028 -2.287 1.00 91.94 81 LEU A N 1
ATOM 645 C CA . LEU A 1 81 ? -0.884 -0.930 -1.245 1.00 91.94 81 LEU A CA 1
ATOM 646 C C . LEU A 1 81 ? -0.293 -0.121 -0.094 1.00 91.94 81 LEU A C 1
ATOM 648 O O . LEU A 1 81 ? 0.742 -0.491 0.452 1.00 91.94 81 LEU A O 1
ATOM 652 N N . LEU A 1 82 ? -0.937 0.982 0.266 1.00 93.19 82 LEU A N 1
ATOM 653 C CA . LEU A 1 82 ? -0.501 1.882 1.326 1.00 93.19 82 LEU A CA 1
ATOM 654 C C . LEU A 1 82 ? -1.547 1.928 2.436 1.00 93.19 82 LEU A C 1
ATOM 656 O O . LEU A 1 82 ? -2.745 1.937 2.162 1.00 93.19 82 LEU A O 1
ATOM 660 N N . CYS A 1 83 ? -1.081 2.016 3.676 1.00 93.88 83 CYS A N 1
ATOM 661 C CA . CYS A 1 83 ? -1.881 2.300 4.860 1.00 93.88 83 CYS A CA 1
ATOM 662 C C . CYS A 1 83 ? -1.461 3.658 5.427 1.00 93.88 83 CYS A C 1
ATOM 664 O O . CYS A 1 83 ? -0.269 3.909 5.618 1.00 93.88 83 CYS A O 1
ATOM 666 N N . PHE A 1 84 ? -2.426 4.534 5.690 1.00 91.75 84 PHE A N 1
ATOM 667 C CA . PHE A 1 84 ? -2.197 5.859 6.281 1.00 91.75 84 PHE A CA 1
ATOM 668 C C . PHE A 1 84 ? -2.611 5.929 7.750 1.00 91.75 84 PHE A C 1
ATOM 670 O O . PHE A 1 84 ? -2.177 6.832 8.462 1.00 91.75 84 PHE A O 1
ATOM 677 N N . ASP A 1 85 ? -3.444 4.995 8.200 1.00 91.44 85 ASP A N 1
ATOM 678 C CA . ASP A 1 85 ? -4.001 4.993 9.544 1.00 91.44 85 ASP A CA 1
ATOM 679 C C . ASP A 1 85 ? -3.183 4.062 10.460 1.00 91.44 85 ASP A C 1
ATOM 681 O O . ASP A 1 85 ? -3.127 2.856 10.209 1.00 91.44 85 ASP A O 1
ATOM 685 N N . PRO A 1 86 ? -2.554 4.587 11.528 1.00 91.44 86 PRO A N 1
ATOM 686 C CA . PRO A 1 86 ? -1.713 3.797 12.429 1.00 91.44 86 PRO A CA 1
ATOM 687 C C . PRO A 1 86 ? -2.502 2.769 13.252 1.00 91.44 86 PRO A C 1
ATOM 689 O O . PRO A 1 86 ? -1.905 1.941 13.934 1.00 91.44 86 PRO A O 1
ATOM 692 N N . GLN A 1 87 ? -3.838 2.807 13.216 1.00 91.81 87 GLN A N 1
ATOM 693 C CA . GLN A 1 87 ? -4.681 1.810 13.872 1.00 91.81 87 GLN A CA 1
ATOM 694 C C . GLN A 1 87 ? -4.695 0.467 13.136 1.00 91.81 87 GLN A C 1
ATOM 696 O O . GLN A 1 87 ? -5.172 -0.518 13.704 1.00 91.81 87 GLN A O 1
ATOM 701 N N . TYR A 1 88 ? -4.161 0.405 11.913 1.00 92.25 88 TYR A N 1
ATOM 702 C CA . TYR A 1 88 ? -4.094 -0.812 11.113 1.00 92.25 88 TYR A CA 1
ATOM 703 C C . TYR A 1 88 ? -2.656 -1.203 10.789 1.00 92.25 88 TYR A C 1
ATOM 705 O O . TYR A 1 88 ? -1.825 -0.359 10.460 1.00 92.25 88 TYR A O 1
ATOM 713 N N . SER A 1 89 ? -2.403 -2.509 10.808 1.00 94.00 89 SER A N 1
ATOM 714 C CA . SER A 1 89 ? -1.158 -3.115 10.352 1.00 94.00 89 SER A CA 1
ATOM 715 C C . SER A 1 89 ? -1.391 -3.940 9.086 1.00 94.00 89 SER A C 1
ATOM 717 O O . SER A 1 89 ? -2.368 -4.685 8.992 1.00 94.00 89 SER A O 1
ATOM 719 N N . LEU A 1 90 ? -0.493 -3.803 8.112 1.00 93.94 90 LEU A N 1
ATOM 720 C CA . LEU A 1 90 ? -0.432 -4.572 6.877 1.00 93.94 90 LEU A CA 1
ATOM 721 C C . LEU A 1 90 ? 0.651 -5.645 6.981 1.00 93.94 90 LEU A C 1
ATOM 723 O O . LEU A 1 90 ? 1.835 -5.343 7.134 1.00 93.94 90 LEU A O 1
ATOM 727 N N . GLN A 1 91 ? 0.257 -6.897 6.780 1.00 94.06 91 GLN A N 1
ATOM 728 C CA . GLN A 1 91 ? 1.171 -8.023 6.636 1.00 94.06 91 GLN A CA 1
ATOM 729 C C . GLN A 1 91 ? 1.029 -8.617 5.236 1.00 94.06 91 GLN A C 1
ATOM 731 O O . GLN A 1 91 ? -0.043 -9.096 4.864 1.00 94.06 91 GLN A O 1
ATOM 736 N N . ARG A 1 92 ? 2.113 -8.611 4.451 1.00 91.75 92 ARG A N 1
ATOM 737 C CA . ARG A 1 92 ? 2.136 -9.273 3.141 1.00 91.75 92 ARG A CA 1
ATOM 738 C C . ARG A 1 92 ? 1.987 -10.781 3.318 1.00 91.75 92 ARG A C 1
ATOM 740 O O . ARG A 1 92 ? 2.754 -11.390 4.059 1.00 91.75 92 ARG A O 1
ATOM 747 N N . ILE A 1 93 ? 1.055 -11.369 2.579 1.00 89.94 93 ILE A N 1
ATOM 748 C CA . ILE A 1 93 ? 0.974 -12.816 2.403 1.00 89.94 93 ILE A CA 1
ATOM 749 C C . ILE A 1 93 ? 1.723 -13.155 1.106 1.00 89.94 93 ILE A C 1
ATOM 751 O O . ILE A 1 93 ? 1.397 -12.579 0.063 1.00 89.94 93 ILE A O 1
ATOM 755 N N . PRO A 1 94 ? 2.741 -14.033 1.153 1.00 84.75 94 PRO A N 1
ATOM 756 C CA . PRO A 1 94 ? 3.452 -14.474 -0.039 1.00 84.75 94 PRO A CA 1
ATOM 757 C C . PRO A 1 94 ? 2.507 -15.129 -1.045 1.00 84.75 94 PRO A C 1
ATOM 759 O O . PRO A 1 94 ? 1.641 -15.927 -0.689 1.00 84.75 94 PRO A O 1
ATOM 762 N N . LEU A 1 95 ? 2.711 -14.801 -2.312 1.00 80.88 95 LEU A N 1
ATOM 763 C CA . LEU A 1 95 ? 2.008 -15.375 -3.449 1.00 80.88 95 LEU A CA 1
ATOM 764 C C . LEU A 1 95 ? 3.041 -15.983 -4.420 1.00 80.88 95 LEU A C 1
ATOM 766 O O . LEU A 1 95 ? 4.229 -15.677 -4.282 1.00 80.88 95 LEU A O 1
ATOM 770 N N . PRO A 1 96 ? 2.633 -16.860 -5.362 1.00 77.06 96 PRO A N 1
ATOM 771 C CA . PRO A 1 96 ? 3.538 -17.439 -6.360 1.00 77.06 96 PRO A CA 1
ATOM 772 C C . PRO A 1 96 ? 4.322 -16.376 -7.142 1.00 77.06 96 PRO A C 1
ATOM 774 O O . PRO A 1 96 ? 3.823 -15.276 -7.353 1.00 77.06 96 PRO A O 1
ATOM 777 N N . GLU A 1 97 ? 5.517 -16.721 -7.623 1.00 59.41 97 GLU A N 1
ATOM 778 C CA . GLU A 1 97 ? 6.541 -15.779 -8.121 1.00 59.41 97 GLU A CA 1
ATOM 779 C C . GLU A 1 97 ? 6.123 -14.901 -9.330 1.00 59.41 97 GLU A C 1
ATOM 781 O O . GLU A 1 97 ? 6.772 -13.905 -9.621 1.00 59.41 97 GLU A O 1
ATOM 786 N N . ASP A 1 98 ? 4.967 -15.161 -9.949 1.00 63.88 98 ASP A N 1
ATOM 787 C CA . ASP A 1 98 ? 4.398 -14.396 -11.074 1.00 63.88 98 ASP A CA 1
ATOM 788 C C . ASP A 1 98 ? 3.052 -13.719 -10.773 1.00 63.88 98 ASP A C 1
ATOM 790 O O . ASP A 1 98 ? 2.350 -13.208 -11.665 1.00 63.88 98 ASP A O 1
ATOM 794 N N . SER A 1 99 ? 2.637 -13.729 -9.510 1.00 63.94 99 SER A N 1
ATOM 795 C CA . SER A 1 99 ? 1.405 -13.087 -9.095 1.00 63.94 99 SER A CA 1
ATOM 796 C C . SER A 1 99 ? 1.601 -11.572 -9.176 1.00 63.94 99 SER A C 1
ATOM 798 O O . SER A 1 99 ? 2.191 -10.944 -8.297 1.00 63.94 99 SER A O 1
ATOM 800 N N . ARG A 1 100 ? 1.119 -10.954 -10.257 1.00 76.56 100 ARG A N 1
ATOM 801 C CA . ARG A 1 100 ? 1.053 -9.490 -10.410 1.00 76.56 100 ARG A CA 1
ATOM 802 C C . ARG A 1 100 ? -0.009 -8.908 -9.470 1.00 76.56 100 ARG A C 1
ATOM 804 O O . ARG A 1 100 ? -0.929 -8.234 -9.910 1.00 76.56 100 ARG A O 1
ATOM 811 N N . CYS A 1 101 ? 0.043 -9.228 -8.188 1.00 81.88 101 CYS A N 1
ATOM 812 C CA . CYS A 1 101 ? -0.903 -8.780 -7.185 1.00 81.88 101 CYS A CA 1
ATOM 813 C C . CYS A 1 101 ? -0.235 -8.690 -5.813 1.00 81.88 101 CYS A C 1
ATOM 815 O O . CYS A 1 101 ? 0.816 -9.270 -5.554 1.00 81.88 101 CYS A O 1
ATOM 817 N N . ILE A 1 102 ? -0.861 -7.920 -4.932 1.00 87.88 102 ILE A N 1
ATOM 818 C CA . ILE A 1 102 ? -0.519 -7.848 -3.518 1.00 87.88 102 ILE A CA 1
ATOM 819 C C . ILE A 1 102 ? -1.661 -8.505 -2.760 1.00 87.88 102 ILE A C 1
ATOM 821 O O . ILE A 1 102 ? -2.807 -8.085 -2.894 1.00 87.88 102 ILE A O 1
ATOM 825 N N . LEU A 1 103 ? -1.346 -9.500 -1.939 1.00 90.56 103 LEU A N 1
ATOM 826 C CA . LEU A 1 103 ? -2.246 -9.989 -0.907 1.00 90.56 103 LEU A CA 1
ATOM 827 C C . LEU A 1 103 ? -1.715 -9.532 0.447 1.00 90.56 103 LEU A C 1
ATOM 829 O O . LEU A 1 103 ? -0.549 -9.756 0.781 1.00 90.56 103 LEU A O 1
ATOM 833 N N . ALA A 1 104 ? -2.569 -8.872 1.218 1.00 93.25 104 ALA A N 1
ATOM 834 C CA . ALA A 1 104 ? -2.232 -8.399 2.547 1.00 93.25 104 ALA A CA 1
ATOM 835 C C . ALA A 1 104 ? -3.306 -8.806 3.550 1.00 93.25 104 ALA A C 1
ATOM 837 O O . ALA A 1 104 ? -4.498 -8.613 3.308 1.00 93.25 104 ALA A O 1
ATOM 838 N N . LYS A 1 105 ? -2.870 -9.328 4.694 1.00 94.00 105 LYS A N 1
ATOM 839 C CA . LYS A 1 105 ? -3.690 -9.405 5.897 1.00 94.00 105 LYS A CA 1
ATOM 840 C C . LYS A 1 105 ? -3.640 -8.053 6.594 1.00 94.00 105 LYS A C 1
ATOM 842 O O . LYS A 1 105 ? -2.563 -7.486 6.771 1.00 94.00 105 LYS A O 1
ATOM 847 N N . VAL A 1 106 ? -4.803 -7.561 6.985 1.00 93.50 106 VAL A N 1
ATOM 848 C CA . VAL A 1 106 ? -4.971 -6.323 7.732 1.00 93.50 106 VAL A CA 1
ATOM 849 C C . VAL A 1 106 ? -5.454 -6.658 9.131 1.00 93.50 106 VAL A C 1
ATOM 851 O O . VAL A 1 106 ? -6.457 -7.356 9.297 1.00 93.50 106 VAL A O 1
ATOM 854 N N . THR A 1 107 ? -4.750 -6.161 10.140 1.00 93.19 107 THR A N 1
ATOM 855 C CA . THR A 1 107 ? -5.119 -6.307 11.551 1.00 93.19 107 THR A CA 1
ATOM 856 C C . THR A 1 107 ? -5.298 -4.935 12.179 1.00 93.19 107 THR A C 1
ATOM 858 O O . THR A 1 107 ? -4.558 -4.004 11.872 1.00 93.19 107 THR A O 1
ATOM 861 N N . HIS A 1 108 ? -6.288 -4.790 13.057 1.00 90.94 108 HIS A N 1
ATOM 862 C CA . HIS A 1 108 ? -6.381 -3.603 13.899 1.00 90.94 108 HIS A CA 1
ATOM 863 C C . HIS A 1 108 ? -5.421 -3.770 15.081 1.00 90.94 108 HIS A C 1
ATOM 865 O O . HIS A 1 108 ? -5.469 -4.799 15.751 1.00 90.94 108 HIS A O 1
ATOM 871 N N . VAL A 1 109 ? -4.577 -2.775 15.362 1.00 88.38 109 VAL A N 1
ATOM 872 C CA . VAL A 1 109 ? -3.505 -2.873 16.377 1.00 88.38 109 VAL A CA 1
ATOM 873 C C . VAL A 1 109 ? -4.054 -3.197 17.771 1.00 88.38 109 VAL A C 1
ATOM 875 O O . VAL A 1 109 ? -3.449 -3.964 18.506 1.00 88.38 109 VAL A O 1
ATOM 878 N N . ASN A 1 110 ? -5.239 -2.678 18.102 1.00 88.06 110 ASN A N 1
ATOM 879 C CA . ASN A 1 110 ? -5.906 -2.940 19.387 1.00 88.06 110 ASN A CA 1
ATOM 880 C C . ASN A 1 110 ? -6.996 -4.024 19.302 1.00 88.06 110 ASN A C 1
ATOM 882 O O . ASN A 1 110 ? -7.904 -4.023 20.126 1.00 88.06 110 ASN A O 1
ATOM 886 N N . GLU A 1 111 ? -7.014 -4.831 18.236 1.00 81.88 111 GLU A N 1
ATOM 887 C CA . GLU A 1 111 ? -7.969 -5.941 18.038 1.00 81.88 111 GLU A CA 1
ATOM 888 C C . GLU A 1 111 ? -9.465 -5.554 18.073 1.00 81.88 111 GLU A C 1
ATOM 890 O O . GLU A 1 111 ? -10.348 -6.404 18.102 1.00 81.88 111 GLU A O 1
ATOM 895 N N . GLN A 1 112 ? -9.781 -4.257 17.975 1.00 81.69 112 GLN A N 1
ATOM 896 C CA . GLN A 1 112 ? -11.156 -3.733 17.941 1.00 81.69 112 GLN A CA 1
ATOM 897 C C . GLN A 1 112 ? -11.928 -4.124 16.672 1.00 81.69 112 GLN A C 1
ATOM 899 O O . GLN A 1 112 ? -13.121 -3.845 16.558 1.00 81.69 112 GLN A O 1
ATOM 904 N N . MET A 1 113 ? -11.250 -4.734 15.701 1.00 83.06 113 MET A N 1
ATOM 905 C CA . MET A 1 113 ? -11.838 -5.233 14.471 1.00 83.06 113 MET A CA 1
ATOM 906 C C . MET A 1 113 ? -11.187 -6.561 14.098 1.00 83.06 113 MET A C 1
ATOM 908 O O . MET A 1 113 ? -9.962 -6.694 14.166 1.00 83.06 113 MET A O 1
ATOM 912 N N . ALA A 1 114 ? -12.013 -7.520 13.675 1.00 87.56 114 ALA A N 1
ATOM 913 C CA . ALA A 1 114 ? -11.533 -8.802 13.183 1.00 87.56 114 ALA A CA 1
ATOM 914 C C . ALA A 1 114 ? -10.582 -8.599 11.986 1.00 87.56 114 ALA A C 1
ATOM 916 O O . ALA A 1 114 ? -10.840 -7.728 11.144 1.00 87.56 114 ALA A O 1
ATOM 917 N N . PRO A 1 115 ? -9.497 -9.387 11.887 1.00 90.56 115 PRO A N 1
ATOM 918 C CA . PRO A 1 115 ? -8.596 -9.310 10.749 1.00 90.56 115 PRO A CA 1
A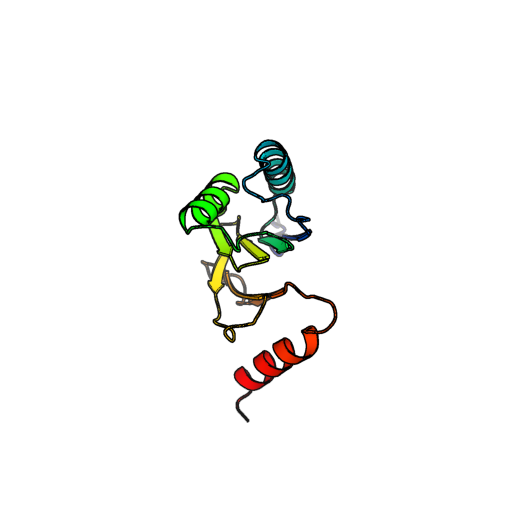TOM 919 C C . PRO A 1 115 ? -9.323 -9.581 9.431 1.00 90.56 115 PRO A C 1
ATOM 921 O O . PRO A 1 115 ? -10.199 -10.442 9.356 1.00 90.56 115 PRO A O 1
ATOM 924 N N . PHE A 1 116 ? -8.922 -8.881 8.377 1.00 90.12 116 PHE A N 1
ATOM 925 C CA . PHE A 1 116 ? -9.470 -9.048 7.032 1.00 90.12 116 PHE A CA 1
ATOM 926 C C . PHE A 1 116 ? -8.347 -9.061 5.996 1.00 90.12 116 PHE A C 1
ATOM 928 O O . PHE A 1 116 ? -7.190 -8.798 6.319 1.00 90.12 116 PHE A O 1
ATOM 935 N N . HIS A 1 117 ? -8.673 -9.386 4.749 1.00 91.75 117 HIS A N 1
ATOM 936 C CA . HIS A 1 117 ? -7.689 -9.486 3.675 1.00 91.75 117 HIS A CA 1
ATOM 937 C C . HIS A 1 117 ? -7.991 -8.479 2.570 1.00 91.75 117 HIS A C 1
ATOM 939 O O . HIS A 1 117 ? -9.145 -8.292 2.186 1.00 91.75 117 HIS A O 1
ATOM 945 N N . ILE A 1 118 ? -6.941 -7.853 2.043 1.00 89.44 118 ILE A N 1
ATOM 946 C CA . ILE A 1 118 ? -6.992 -7.040 0.830 1.00 89.44 118 ILE A CA 1
ATOM 947 C C . ILE A 1 118 ? -6.205 -7.783 -0.245 1.00 89.44 118 ILE A C 1
ATOM 949 O O . ILE A 1 118 ? -4.994 -7.972 -0.117 1.00 89.44 118 ILE A O 1
ATOM 953 N N . LEU A 1 119 ? -6.898 -8.184 -1.310 1.00 89.12 119 LEU A N 1
ATOM 954 C CA . LEU A 1 119 ? -6.285 -8.649 -2.547 1.00 89.12 119 LEU A CA 1
ATOM 955 C C . LEU A 1 119 ? -6.323 -7.504 -3.556 1.00 89.12 119 LEU A C 1
ATOM 957 O O . LEU A 1 119 ? -7.397 -7.075 -3.975 1.00 89.12 119 LEU A O 1
ATOM 961 N N . TRP A 1 120 ? -5.150 -7.015 -3.944 1.00 87.31 120 TRP A N 1
ATOM 962 C CA . TRP A 1 120 ? -5.011 -5.933 -4.905 1.00 87.31 120 TRP A CA 1
ATOM 963 C C . TRP A 1 120 ? -4.244 -6.375 -6.148 1.00 87.31 120 TRP A C 1
ATOM 965 O O . TRP A 1 120 ? -3.009 -6.457 -6.133 1.00 87.31 120 TRP A O 1
ATOM 975 N N . PRO A 1 121 ? -4.957 -6.681 -7.236 1.00 76.88 121 PRO A N 1
ATOM 976 C CA . PRO A 1 121 ? -4.329 -7.228 -8.413 1.00 76.88 121 PRO A CA 1
ATOM 977 C C . PRO A 1 121 ? -3.999 -6.193 -9.483 1.00 76.88 121 PRO A C 1
ATOM 979 O O . PRO A 1 121 ? -4.653 -5.165 -9.612 1.00 76.88 121 PRO A O 1
ATOM 982 N N . HIS A 1 122 ? -3.001 -6.514 -10.294 1.00 68.69 122 HIS A N 1
ATOM 983 C CA . HIS A 1 122 ? -2.634 -5.834 -11.523 1.00 68.69 122 HIS A CA 1
ATOM 984 C C . HIS A 1 122 ? -2.780 -6.820 -12.691 1.00 68.69 122 HIS A C 1
ATOM 986 O O . HIS A 1 122 ? -1.898 -7.638 -12.975 1.00 68.69 122 HIS A O 1
ATOM 992 N N . PHE A 1 123 ? -3.929 -6.773 -13.364 1.00 63.25 123 PHE A N 1
ATOM 993 C CA . PHE A 1 123 ? -4.255 -7.703 -14.440 1.00 63.25 123 PHE A CA 1
ATOM 994 C C . PHE A 1 123 ? -4.109 -7.051 -15.816 1.00 63.25 123 PHE A C 1
ATOM 996 O O . PHE A 1 123 ? -4.720 -6.027 -16.087 1.00 63.25 123 PHE A O 1
ATOM 1003 N N . HIS A 1 124 ? -3.407 -7.730 -16.729 1.00 52.38 124 HIS A N 1
ATOM 1004 C CA . HIS A 1 124 ? -3.908 -7.801 -18.102 1.00 52.38 124 HIS A CA 1
ATOM 1005 C C . HIS A 1 124 ? -5.093 -8.773 -18.092 1.00 52.38 124 HIS A C 1
ATOM 1007 O O . HIS A 1 124 ? -4.998 -9.819 -17.448 1.00 52.38 124 HIS A O 1
ATOM 1013 N N . GLN A 1 125 ? -6.160 -8.401 -18.793 1.00 44.22 125 GLN A N 1
ATOM 1014 C CA . GLN A 1 125 ? -7.542 -8.911 -18.876 1.00 44.22 125 GLN A CA 1
ATOM 1015 C C . GLN A 1 125 ? -7.832 -10.434 -18.714 1.00 44.22 125 GLN A C 1
ATOM 1017 O O . GLN A 1 125 ? -8.996 -10.796 -18.613 1.00 44.22 125 GLN A O 1
ATOM 1022 N N . TYR A 1 126 ? -6.837 -11.327 -18.613 1.00 44.16 126 TYR A N 1
ATOM 1023 C CA . TYR A 1 126 ? -6.991 -12.793 -18.675 1.00 44.16 126 TYR A CA 1
ATOM 1024 C C . TYR A 1 126 ? -6.442 -13.616 -17.483 1.00 44.16 126 TYR A C 1
ATOM 1026 O O . TYR A 1 126 ? -6.504 -14.838 -17.530 1.00 44.16 126 TYR A O 1
ATOM 1034 N N . ARG A 1 127 ? -5.891 -13.023 -16.406 1.00 51.31 127 ARG A N 1
ATOM 1035 C CA . ARG A 1 127 ? -5.239 -13.798 -15.307 1.00 51.31 127 ARG A CA 1
ATOM 1036 C C . ARG A 1 127 ? -6.013 -13.905 -13.976 1.00 51.31 127 ARG A C 1
ATOM 1038 O O . ARG A 1 127 ? -5.465 -14.425 -13.007 1.00 51.31 127 ARG A O 1
ATOM 1045 N N . PHE A 1 128 ? -7.262 -13.439 -13.902 1.00 46.56 128 PHE A N 1
ATOM 1046 C CA . PHE A 1 128 ? -8.024 -13.374 -12.638 1.00 46.56 128 PHE A CA 1
ATOM 1047 C C . PHE A 1 128 ? -8.361 -14.758 -12.053 1.00 46.56 128 PHE A C 1
ATOM 1049 O O . PHE A 1 128 ? -8.303 -14.939 -10.838 1.00 46.56 128 PHE A O 1
ATOM 1056 N N . GLN A 1 129 ? -8.674 -15.743 -12.904 1.00 47.41 129 GLN A N 1
ATOM 1057 C CA . GLN A 1 129 ? -9.093 -17.079 -12.462 1.00 47.41 129 GLN A CA 1
ATOM 1058 C C . GLN A 1 129 ? -7.988 -17.817 -11.699 1.00 47.41 129 GLN A C 1
ATOM 1060 O O . GLN A 1 129 ? -8.219 -18.247 -10.575 1.00 47.41 129 GLN A O 1
ATOM 1065 N N . ASN A 1 130 ? -6.769 -17.868 -12.240 1.00 52.91 130 ASN A N 1
ATOM 1066 C CA . ASN A 1 130 ? -5.699 -18.691 -11.663 1.00 52.91 130 ASN A CA 1
ATOM 1067 C C . ASN A 1 130 ? -5.269 -18.225 -10.262 1.00 52.91 130 ASN A C 1
ATOM 1069 O O . ASN A 1 130 ? -5.032 -19.050 -9.390 1.00 52.91 130 ASN A O 1
ATOM 1073 N N . VAL A 1 131 ? -5.227 -16.909 -10.015 1.00 55.38 131 VAL A N 1
ATOM 1074 C CA . VAL A 1 131 ? -4.831 -16.361 -8.703 1.00 55.38 131 VAL A CA 1
ATOM 1075 C C . VAL A 1 131 ? -5.863 -16.698 -7.628 1.00 55.38 131 VAL A C 1
ATOM 1077 O O . VAL A 1 131 ? -5.484 -17.078 -6.525 1.00 55.38 131 VAL A O 1
ATOM 1080 N N . MET A 1 132 ? -7.158 -16.575 -7.935 1.00 49.28 132 MET A N 1
ATOM 1081 C CA . MET A 1 132 ? -8.219 -16.910 -6.981 1.00 49.28 132 MET A CA 1
ATOM 1082 C C . MET A 1 132 ? -8.288 -18.415 -6.725 1.00 49.28 132 MET A C 1
ATOM 1084 O O . MET A 1 132 ? -8.484 -18.815 -5.581 1.00 49.28 132 MET A O 1
ATOM 1088 N N . THR A 1 133 ? -8.072 -19.240 -7.753 1.00 52.62 133 THR A N 1
ATOM 1089 C CA . THR A 1 133 ? -7.994 -20.698 -7.613 1.00 52.62 133 THR A CA 1
ATOM 1090 C C . THR A 1 133 ? -6.817 -21.110 -6.729 1.00 52.62 133 THR A C 1
ATOM 1092 O O . THR A 1 133 ? -7.027 -21.852 -5.776 1.00 52.62 133 THR A O 1
ATOM 1095 N N . ASP A 1 134 ? -5.616 -20.566 -6.942 1.00 54.94 134 ASP A N 1
ATOM 1096 C CA . ASP A 1 134 ? -4.446 -20.862 -6.100 1.00 54.94 134 ASP A CA 1
ATOM 1097 C C . ASP A 1 134 ? -4.633 -20.404 -4.646 1.00 54.94 134 ASP A C 1
ATOM 1099 O O . ASP A 1 134 ? -4.251 -21.106 -3.708 1.00 54.94 134 ASP A O 1
ATOM 1103 N N . LEU A 1 135 ? -5.239 -19.231 -4.438 1.00 54.09 135 LEU A N 1
ATOM 1104 C CA . LEU A 1 135 ? -5.592 -18.733 -3.106 1.00 54.09 135 LEU A CA 1
ATOM 1105 C C . LEU A 1 135 ? -6.609 -19.644 -2.410 1.00 54.09 135 LEU A C 1
ATOM 1107 O O . LEU A 1 135 ? -6.497 -19.872 -1.206 1.00 54.09 135 LEU A O 1
ATOM 1111 N N . PHE A 1 136 ? -7.596 -20.150 -3.148 1.00 51.53 136 PHE A N 1
ATOM 1112 C CA . PHE A 1 136 ? -8.612 -21.049 -2.614 1.00 51.53 136 PHE A CA 1
ATOM 1113 C C . PHE A 1 136 ? -8.010 -22.416 -2.267 1.00 51.53 136 PHE A C 1
ATOM 1115 O O . PHE A 1 136 ? -8.221 -22.903 -1.161 1.00 51.53 136 PHE A O 1
ATOM 1122 N N . LEU A 1 137 ? -7.173 -22.973 -3.148 1.00 49.69 137 LEU A N 1
ATOM 1123 C CA . LEU A 1 137 ? -6.470 -24.246 -2.943 1.00 49.69 137 LEU A CA 1
ATOM 1124 C C . LEU A 1 137 ? -5.456 -24.198 -1.788 1.00 49.69 137 LEU A C 1
ATOM 1126 O O . LEU A 1 137 ? -5.255 -25.193 -1.106 1.00 49.69 137 LEU A O 1
ATOM 1130 N N . ARG A 1 138 ? -4.818 -23.049 -1.528 1.00 54.19 138 ARG A N 1
ATOM 1131 C CA . ARG A 1 138 ? -3.885 -22.905 -0.392 1.00 54.19 138 ARG A CA 1
ATOM 1132 C C . ARG A 1 138 ? -4.576 -22.690 0.953 1.00 54.19 138 ARG A C 1
ATOM 1134 O O . ARG A 1 138 ? -4.001 -23.041 1.975 1.00 54.19 138 ARG A O 1
ATOM 1141 N N . ASN A 1 139 ? -5.765 -22.084 0.970 1.00 47.53 139 ASN A N 1
ATOM 1142 C CA . ASN A 1 139 ? -6.507 -21.831 2.213 1.00 47.53 139 ASN A CA 1
ATOM 1143 C C . ASN A 1 139 ? -7.502 -22.950 2.561 1.00 47.53 139 ASN A C 1
ATOM 1145 O O . ASN A 1 139 ? -7.929 -23.045 3.709 1.00 47.53 139 ASN A O 1
ATOM 1149 N N . HIS A 1 140 ? -7.833 -23.816 1.603 1.00 41.94 140 HIS A N 1
ATOM 1150 C CA . HIS A 1 140 ? -8.557 -25.060 1.826 1.00 41.94 140 HIS A CA 1
ATOM 1151 C C . HIS A 1 140 ? -7.636 -26.231 1.485 1.00 41.94 140 HIS A C 1
ATOM 1153 O O . HIS A 1 140 ? -7.561 -26.639 0.333 1.00 41.94 140 HIS A O 1
ATOM 1159 N N . HIS A 1 141 ? -6.936 -26.767 2.488 1.00 39.31 141 HIS A N 1
ATOM 1160 C CA . HIS A 1 141 ? -6.302 -28.079 2.365 1.00 39.31 141 HIS A CA 1
ATOM 1161 C C . HIS A 1 141 ? -7.376 -29.128 2.024 1.00 39.31 141 HIS A C 1
ATOM 1163 O O . HIS A 1 141 ? -8.158 -29.517 2.894 1.00 39.31 141 HIS A O 1
ATOM 1169 N N . LEU A 1 142 ? -7.399 -29.552 0.762 1.00 36.69 142 LEU A N 1
ATOM 1170 C CA . LEU A 1 142 ? -7.910 -30.836 0.287 1.00 36.69 142 LEU A CA 1
ATOM 1171 C C . LEU A 1 142 ? -6.753 -31.567 -0.391 1.00 36.69 142 LEU A C 1
ATOM 1173 O O . LEU A 1 142 ? -6.013 -30.897 -1.148 1.00 36.69 142 LEU A O 1
#

Radius of gyration: 17.04 Å; chains: 1; bounding box: 44×48×50 Å

InterPro domains:
  IPR036691 Endonuclease/exonuclease/phosphatase superfamily [G3DSA:3.60.10.10] (3-135)
  IPR036691 Endonuclease/exonuclease/phosphatase superfamily [SSF56219] (11-126)

Secondary structure (DSSP, 8-state):
-------------EEEEE-TTTT-TT-HHHHHHHHHHHHHT--SEEEEES---TT--HHHHHHHHHHHT-SEEEE-SSEEEEE--TTEEEEEEP--TT--EEEEEEEETTSSS--EEEEEE---TT-HHHHHHHHHHHHS--

pLDDT: mean 74.54, std 17.53, range [31.75, 94.06]

Sequence (142 aa):
MIMNHHNKRKAFSLLSLNSNSRFKVSNPTSQKHLIRYIRSKSPTFVALQEIDNSGGTGIHLQTLHQQFCSQQSLWAQYCGLLCFDPQYSLQRIPLPEDSRCILAKVTHVNEQMAPFHILWPHFHQYRFQNVMTDLFLRNHHL

Organism: Rhizopus delemar (strain RA 99-880 / ATCC MYA-4621 / FGSC 9543 / NRRL 43880) (NCBI:txid246409)